Protein AF-A0A9E5DCM0-F1 (afdb_monomer)

Solvent-accessible surface area (backbone atoms only — not comparable to full-atom values): 7954 Å² total; per-residue (Å²): 121,83,63,78,53,88,68,93,76,93,45,71,64,58,54,50,54,53,49,51,60,54,56,72,69,58,55,90,96,50,77,47,52,42,49,42,57,39,66,64,73,59,65,71,55,50,57,46,36,42,68,52,81,54,99,52,40,33,62,38,37,36,25,61,72,77,73,40,78,43,38,15,77,86,39,70,65,35,53,71,50,44,64,82,73,43,90,79,61,74,75,76,43,70,64,56,57,48,50,47,54,60,70,68,75,53,92,76,53,67,62,56,46,22,72,76,66,71,37,52,75,73,52,26,50,56,50,64,79,67,110

Sequence (131 aa):
IVDNYGKSIDDKRDIIEMIQAKASTIEQNQYMSLCFISSSWDQNIKDWARTYSHQRLGFFIYDLEEDDLVYNETDENNRKFAFWHSTNGTRTKLTQIVDQLIEDEEYFDLNDVMEHSGLNLRGAKKFIDSL

Radius of gyration: 19.38 Å; Cα contacts (8 Å, |Δi|>4): 144; chains: 1; bounding box: 36×36×52 Å

Nearest PDB structures (foldseek):
  2nrx-assembly1_A  TM=3.198E-01  e=3.285E-01  Thermotoga maritima
  3hne-assembly1_B  TM=4.475E-01  e=7.687E+00  Homo sapiens
  3dzb-assembly1_A  TM=2.885E-01  e=4.545E+00  Streptococcus thermophilus LMG 18311

Mean predicted aligned error: 12.29 Å

Organism: NCBI:txid2828780

Secondary structure (DSSP, 8-state):
------S----HHHHHHHHHHHHTT--TT--EEEEEEES---HHHHHHHHH---SSEEEEEEETTTTEEEE-TT-HHHHHHHHHH-TT-----HHHHHHHHHHT-S---HHHHHHHH---HHHHHHHHTT-

Structure (mmCIF, N/CA/C/O backbone):
data_AF-A0A9E5DCM0-F1
#
_entry.id   AF-A0A9E5DCM0-F1
#
loop_
_atom_site.group_PDB
_atom_site.id
_atom_site.type_symbol
_atom_site.label_atom_id
_atom_site.label_alt_id
_atom_site.label_comp_id
_atom_site.label_asym_id
_atom_site.label_entity_id
_atom_site.label_seq_id
_atom_site.pdbx_PDB_ins_code
_atom_site.Cartn_x
_atom_site.Cartn_y
_atom_site.Cartn_z
_atom_site.occupancy
_atom_site.B_iso_or_equiv
_atom_site.auth_seq_id
_atom_site.auth_comp_id
_atom_site.auth_asym_id
_atom_site.auth_atom_id
_atom_site.pdbx_PDB_model_num
ATOM 1 N N . ILE A 1 1 ? 9.711 6.940 6.896 1.00 41.09 1 ILE A N 1
ATOM 2 C CA . ILE A 1 1 ? 10.033 6.074 8.055 1.00 41.09 1 ILE A CA 1
ATOM 3 C C . ILE A 1 1 ? 9.139 4.854 7.920 1.00 41.09 1 ILE A C 1
ATOM 5 O O . ILE A 1 1 ? 7.946 5.052 7.728 1.00 41.09 1 ILE A O 1
ATOM 9 N N . VAL A 1 2 ? 9.717 3.653 7.881 1.00 40.56 2 VAL A N 1
ATOM 10 C CA . VAL A 1 2 ? 8.983 2.381 7.794 1.00 40.56 2 VAL A CA 1
ATOM 11 C C . VAL A 1 2 ? 9.119 1.719 9.161 1.00 40.56 2 VAL A C 1
ATOM 13 O O . VAL A 1 2 ? 10.239 1.416 9.561 1.00 40.56 2 VAL A O 1
ATOM 16 N N . ASP A 1 3 ? 8.006 1.554 9.876 1.00 44.94 3 ASP A N 1
ATOM 17 C CA . ASP A 1 3 ? 7.967 0.891 11.183 1.00 44.94 3 ASP A CA 1
ATOM 18 C C . ASP A 1 3 ? 7.243 -0.454 11.042 1.00 44.94 3 ASP A C 1
ATOM 20 O O . ASP A 1 3 ? 6.042 -0.480 10.775 1.00 44.94 3 ASP A O 1
ATOM 24 N N . ASN A 1 4 ? 7.970 -1.558 11.244 1.00 46.78 4 ASN A N 1
ATOM 25 C CA . ASN A 1 4 ? 7.427 -2.918 11.223 1.00 46.78 4 ASN A CA 1
ATOM 26 C C . ASN A 1 4 ? 7.152 -3.391 12.659 1.00 46.78 4 ASN A C 1
ATOM 28 O O . ASN A 1 4 ? 8.040 -3.335 13.513 1.00 46.78 4 ASN A O 1
ATOM 32 N N . TYR A 1 5 ? 5.942 -3.884 12.925 1.00 52.78 5 TYR A N 1
ATOM 33 C CA . TYR A 1 5 ? 5.536 -4.396 14.238 1.00 52.78 5 TYR A CA 1
ATOM 34 C C . TYR A 1 5 ? 5.420 -5.925 14.221 1.00 52.78 5 TYR A C 1
ATOM 36 O O . TYR A 1 5 ? 4.686 -6.468 13.407 1.00 52.78 5 TYR A O 1
ATOM 44 N N . GLY A 1 6 ? 6.133 -6.603 15.132 1.00 44.03 6 GLY A N 1
ATOM 45 C CA . GLY A 1 6 ? 6.141 -8.069 15.297 1.00 44.03 6 GLY A CA 1
ATOM 46 C C . GLY A 1 6 ? 5.469 -8.567 16.585 1.00 44.03 6 GLY A C 1
ATOM 47 O O . GLY A 1 6 ? 5.913 -9.556 17.163 1.00 44.03 6 GLY A O 1
ATOM 48 N N . LYS A 1 7 ? 4.463 -7.850 17.099 1.00 49.34 7 LYS A N 1
ATOM 49 C CA . LYS A 1 7 ? 3.667 -8.269 18.269 1.00 49.34 7 LYS A CA 1
ATOM 50 C C . LYS A 1 7 ? 2.402 -8.974 17.761 1.00 49.34 7 LYS A C 1
ATOM 52 O O . LYS A 1 7 ? 1.882 -8.520 16.747 1.00 49.34 7 LYS A O 1
ATOM 57 N N . SER A 1 8 ? 1.915 -10.038 18.419 1.00 52.19 8 SER A N 1
ATOM 58 C CA . SER A 1 8 ? 0.633 -10.635 18.004 1.00 52.19 8 SER A CA 1
ATOM 59 C C . SER A 1 8 ? -0.462 -9.588 18.182 1.00 52.19 8 SER A C 1
ATOM 61 O O . SER A 1 8 ? -0.571 -8.954 19.235 1.00 52.19 8 SER A O 1
ATOM 63 N N . ILE A 1 9 ? -1.165 -9.312 17.091 1.00 62.19 9 ILE A N 1
ATOM 64 C CA . ILE A 1 9 ? -2.288 -8.392 17.065 1.00 62.19 9 ILE A CA 1
ATOM 65 C C . ILE A 1 9 ? -3.523 -9.268 16.931 1.00 62.19 9 ILE A C 1
ATOM 67 O O . ILE A 1 9 ? -3.850 -9.728 15.839 1.00 62.19 9 ILE A O 1
ATOM 71 N N . ASP A 1 10 ? -4.159 -9.529 18.067 1.00 61.50 10 ASP A N 1
ATOM 72 C CA . ASP A 1 10 ? -5.264 -10.486 18.153 1.00 61.50 10 ASP A CA 1
ATOM 73 C C . ASP A 1 10 ? -6.629 -9.795 17.950 1.00 61.50 10 ASP A C 1
ATOM 75 O O . ASP A 1 10 ? -7.640 -10.464 17.740 1.00 61.50 10 ASP A O 1
ATOM 79 N N . ASP A 1 11 ? -6.669 -8.454 17.981 1.00 71.19 11 ASP A N 1
ATOM 80 C CA . ASP A 1 11 ? -7.883 -7.650 17.818 1.00 71.19 11 ASP A CA 1
ATOM 81 C C . ASP A 1 11 ? -7.671 -6.475 16.841 1.00 71.19 11 ASP A C 1
ATOM 83 O O . ASP A 1 11 ? -6.696 -5.721 16.901 1.00 71.19 11 ASP A O 1
ATOM 87 N N . LYS A 1 12 ? -8.659 -6.261 15.964 1.00 78.31 12 LYS A N 1
ATOM 88 C CA . LYS A 1 12 ? -8.797 -5.078 15.101 1.00 78.31 12 LYS A CA 1
ATOM 89 C C . LYS A 1 12 ? -8.695 -3.771 15.892 1.00 78.31 12 LYS A C 1
ATOM 91 O O . LYS A 1 12 ? -8.217 -2.768 15.358 1.00 78.31 12 LYS A O 1
ATOM 96 N N . ARG A 1 13 ? -9.161 -3.747 17.142 1.00 82.88 13 ARG A N 1
ATOM 97 C CA . ARG A 1 13 ? -9.060 -2.565 18.004 1.00 82.88 13 ARG A CA 1
ATOM 98 C C . ARG A 1 13 ? -7.610 -2.143 18.240 1.00 82.88 13 ARG A C 1
ATOM 100 O O . ARG A 1 13 ? -7.318 -0.955 18.124 1.00 82.88 13 ARG A O 1
ATOM 107 N N . ASP A 1 14 ? -6.713 -3.094 18.477 1.00 83.94 14 ASP A N 1
ATOM 108 C CA . ASP A 1 14 ? -5.295 -2.809 18.703 1.00 83.94 14 ASP A CA 1
ATOM 109 C C . ASP A 1 14 ? -4.660 -2.185 17.454 1.00 83.94 14 ASP A C 1
ATOM 111 O O . ASP A 1 14 ? -3.919 -1.205 17.550 1.00 83.94 14 ASP A O 1
ATOM 115 N N . ILE A 1 15 ? -5.028 -2.677 16.263 1.00 85.62 15 ILE A N 1
ATOM 116 C CA . ILE A 1 15 ? -4.601 -2.088 14.983 1.00 85.62 15 ILE A CA 1
ATOM 117 C C . ILE A 1 15 ? -5.022 -0.621 14.897 1.00 85.62 15 ILE A C 1
ATOM 119 O O . ILE A 1 15 ? -4.214 0.244 14.557 1.00 85.62 15 ILE A O 1
ATOM 123 N N . ILE A 1 16 ? -6.285 -0.331 15.214 1.00 87.75 16 ILE A N 1
ATOM 124 C CA . ILE A 1 16 ? -6.831 1.028 15.150 1.00 87.75 16 ILE A CA 1
ATOM 125 C C . ILE A 1 16 ? -6.097 1.950 16.126 1.00 87.75 16 ILE A C 1
ATOM 127 O O . ILE A 1 16 ? -5.708 3.053 15.739 1.00 87.75 16 ILE A O 1
ATOM 131 N N . GLU A 1 17 ? -5.876 1.510 17.363 1.00 88.06 17 GLU A N 1
ATOM 132 C CA . GLU A 1 17 ? -5.172 2.298 18.378 1.00 88.06 17 GLU A CA 1
ATOM 133 C C . GLU A 1 17 ? -3.718 2.578 17.957 1.00 88.06 17 GLU A C 1
ATOM 135 O O . GLU A 1 17 ? -3.244 3.713 18.065 1.00 88.06 17 GLU A O 1
ATOM 140 N N . MET A 1 18 ? -3.028 1.594 17.372 1.00 88.00 18 MET A N 1
ATOM 141 C CA . MET A 1 18 ? -1.676 1.772 16.830 1.00 88.00 18 MET A CA 1
ATOM 142 C C . MET A 1 18 ? -1.642 2.749 15.649 1.00 88.00 18 MET A C 1
ATOM 144 O O . MET A 1 18 ? -0.770 3.623 15.594 1.00 88.00 18 MET A O 1
ATOM 148 N N . ILE A 1 19 ? -2.599 2.645 14.721 1.00 89.75 19 ILE A N 1
ATOM 149 C CA . ILE A 1 19 ? -2.722 3.579 13.595 1.00 89.75 19 ILE A CA 1
ATOM 150 C C . ILE A 1 19 ? -2.968 4.997 14.105 1.00 89.75 19 ILE A C 1
ATOM 152 O O . ILE A 1 19 ? -2.310 5.925 13.641 1.00 89.75 19 ILE A O 1
ATOM 156 N N . GLN A 1 20 ? -3.872 5.184 15.067 1.00 88.81 20 GLN A N 1
ATOM 157 C CA . GLN A 1 20 ? -4.172 6.500 15.635 1.00 88.81 20 GLN A CA 1
ATOM 158 C C . GLN A 1 20 ? -2.957 7.109 16.339 1.00 88.81 20 GLN A C 1
ATOM 160 O O . GLN A 1 20 ? -2.655 8.291 16.140 1.00 88.81 20 GLN A O 1
ATOM 165 N N . ALA A 1 21 ? -2.226 6.302 17.112 1.00 89.81 21 ALA A N 1
ATOM 166 C CA . ALA A 1 21 ? -1.003 6.735 17.775 1.00 89.81 21 ALA A CA 1
ATOM 167 C C . ALA A 1 21 ? 0.039 7.223 16.759 1.00 89.81 21 ALA A C 1
ATOM 169 O O . ALA A 1 21 ? 0.644 8.276 16.955 1.00 89.81 21 ALA A O 1
ATOM 170 N N . LYS A 1 22 ? 0.206 6.512 15.638 1.00 89.38 22 LYS A N 1
ATOM 171 C CA . LYS A 1 22 ? 1.129 6.910 14.565 1.00 89.38 22 LYS A CA 1
ATOM 172 C C . LYS A 1 22 ? 0.636 8.112 13.778 1.00 89.38 22 LYS A C 1
ATOM 174 O O . LYS A 1 22 ? 1.401 9.053 13.587 1.00 89.38 22 LYS A O 1
ATOM 179 N N . ALA A 1 23 ? -0.633 8.134 13.388 1.00 89.94 23 ALA A N 1
ATOM 180 C CA . ALA A 1 23 ? -1.237 9.240 12.653 1.00 89.94 23 ALA A CA 1
ATOM 181 C C . ALA A 1 23 ? -1.088 10.576 13.398 1.00 89.94 23 ALA A C 1
ATOM 183 O O . ALA A 1 23 ? -0.820 11.601 12.774 1.00 89.94 23 ALA A O 1
ATOM 184 N N . SER A 1 24 ? -1.176 10.550 14.731 1.00 90.12 24 SER A N 1
ATOM 185 C CA . SER A 1 24 ? -1.015 11.731 15.591 1.00 90.12 24 SER A CA 1
ATOM 186 C C . SER A 1 24 ? 0.401 12.321 15.585 1.00 90.12 24 SER A C 1
ATOM 188 O O . SER A 1 24 ? 0.580 13.471 15.972 1.00 90.12 24 SER A O 1
ATOM 190 N N . THR A 1 25 ? 1.405 11.562 15.137 1.00 92.12 25 THR A N 1
ATOM 191 C CA . THR A 1 25 ? 2.798 12.031 15.021 1.00 92.12 25 THR A CA 1
ATOM 192 C C . THR A 1 25 ? 3.136 12.634 13.658 1.00 92.12 25 THR A C 1
ATOM 194 O O . THR A 1 25 ? 4.237 13.146 13.480 1.00 92.12 25 THR A O 1
ATOM 197 N N . ILE A 1 26 ? 2.217 12.582 12.687 1.00 90.38 26 ILE A N 1
ATOM 198 C CA . ILE A 1 26 ? 2.482 13.034 11.318 1.00 90.38 26 ILE A CA 1
ATOM 199 C C . ILE A 1 26 ? 2.328 14.552 11.238 1.00 90.38 26 ILE A C 1
ATOM 201 O O . ILE A 1 26 ? 1.224 15.093 11.370 1.00 90.38 26 ILE A O 1
ATOM 205 N N . GLU A 1 27 ? 3.436 15.241 10.977 1.00 90.62 27 GLU A N 1
ATOM 206 C CA . GLU A 1 27 ? 3.445 16.694 10.833 1.00 90.62 27 GLU A CA 1
ATOM 207 C C . GLU A 1 27 ? 2.723 17.148 9.553 1.00 90.62 27 GLU A C 1
ATOM 209 O O . GLU A 1 27 ? 2.372 16.372 8.658 1.00 90.62 27 GLU A O 1
ATOM 214 N N . GLN A 1 28 ? 2.472 18.453 9.450 1.00 87.06 28 GLN A N 1
ATOM 215 C CA . GLN A 1 28 ? 1.848 19.024 8.263 1.00 87.06 28 GLN A CA 1
ATOM 216 C C . GLN A 1 28 ? 2.719 18.793 7.015 1.00 87.06 28 GLN A C 1
ATOM 218 O O . GLN A 1 28 ? 3.938 18.931 7.063 1.00 87.06 28 GLN A O 1
ATOM 223 N N . ASN A 1 29 ? 2.078 18.470 5.886 1.00 84.56 29 ASN A N 1
ATOM 224 C CA . ASN A 1 29 ? 2.719 18.153 4.598 1.00 84.56 29 ASN A CA 1
ATOM 225 C C . ASN A 1 29 ? 3.601 16.893 4.595 1.00 84.56 29 ASN A C 1
ATOM 227 O O . ASN A 1 29 ? 4.332 16.666 3.633 1.00 84.56 29 ASN A O 1
ATOM 231 N N . GLN A 1 30 ? 3.520 16.062 5.632 1.00 87.81 30 GLN A N 1
ATOM 232 C CA . GLN A 1 30 ? 4.137 14.743 5.643 1.00 87.81 30 GLN A CA 1
ATOM 233 C C . GLN A 1 30 ? 3.094 13.663 5.359 1.00 87.81 30 GLN A C 1
ATOM 235 O O . GLN A 1 30 ? 1.904 13.817 5.642 1.00 87.81 30 GLN A O 1
ATOM 240 N N . TYR A 1 31 ? 3.570 12.558 4.793 1.00 87.50 31 TYR A N 1
ATOM 241 C CA . TYR A 1 31 ? 2.795 11.346 4.588 1.00 87.50 31 TYR A CA 1
ATOM 242 C C . TYR A 1 31 ? 3.572 10.165 5.165 1.00 87.50 31 TYR A C 1
ATOM 244 O O . TYR A 1 31 ? 4.787 10.061 4.973 1.00 87.50 31 TYR A O 1
ATOM 252 N N . MET A 1 32 ? 2.881 9.282 5.878 1.00 89.69 32 MET A N 1
ATOM 253 C CA . MET A 1 32 ? 3.465 8.072 6.454 1.00 89.69 32 MET A CA 1
ATOM 254 C C . MET A 1 32 ? 2.809 6.842 5.845 1.00 89.69 32 MET A C 1
ATOM 256 O O . MET A 1 32 ? 1.615 6.839 5.587 1.00 89.69 32 MET A O 1
ATOM 260 N N . SER A 1 33 ? 3.576 5.777 5.658 1.00 90.69 33 SER A N 1
ATOM 261 C CA . SER A 1 33 ? 3.040 4.481 5.265 1.00 90.69 33 SER A CA 1
ATOM 262 C C . SER A 1 33 ? 3.348 3.469 6.357 1.00 90.69 33 SER A C 1
ATOM 264 O O . SER A 1 33 ? 4.499 3.368 6.781 1.00 90.69 33 SER A O 1
ATOM 266 N N . LEU A 1 34 ? 2.334 2.735 6.801 1.00 90.00 34 LEU A N 1
ATOM 267 C CA . LEU A 1 34 ? 2.424 1.736 7.857 1.00 90.00 34 LEU A CA 1
ATOM 268 C C . LEU A 1 34 ? 2.053 0.365 7.292 1.00 90.00 34 LEU A C 1
ATOM 270 O O . LEU A 1 34 ? 0.987 0.228 6.695 1.00 90.00 34 LEU A O 1
ATOM 274 N N . CYS A 1 35 ? 2.923 -0.624 7.488 1.00 90.12 35 CYS A N 1
ATOM 275 C CA . CYS A 1 35 ? 2.693 -1.999 7.063 1.00 90.12 35 CYS A CA 1
ATOM 276 C C . CYS A 1 35 ? 2.816 -2.936 8.263 1.00 90.12 35 CYS A C 1
ATOM 278 O O . CYS A 1 35 ? 3.838 -2.934 8.954 1.00 90.12 35 CYS A O 1
ATOM 280 N N . PHE A 1 36 ? 1.768 -3.709 8.538 1.00 88.06 36 PHE A N 1
ATOM 281 C CA . PHE A 1 36 ? 1.803 -4.752 9.561 1.00 88.06 36 PHE A CA 1
ATOM 282 C C . PHE A 1 36 ? 1.994 -6.110 8.914 1.00 88.06 36 PHE A C 1
ATOM 284 O O . PHE A 1 36 ? 1.366 -6.413 7.910 1.00 88.06 36 PHE A O 1
ATOM 291 N N . ILE A 1 37 ? 2.847 -6.937 9.506 1.00 84.50 37 ILE A N 1
ATOM 292 C CA . ILE A 1 37 ? 3.227 -8.228 8.940 1.00 84.50 37 ILE A CA 1
ATOM 293 C C . ILE A 1 37 ? 2.837 -9.304 9.946 1.00 84.50 37 ILE A C 1
ATOM 295 O O . ILE A 1 37 ? 3.199 -9.208 11.118 1.00 84.50 37 ILE A O 1
ATOM 299 N N . SER A 1 38 ? 2.108 -10.318 9.490 1.00 80.62 38 SER A N 1
ATOM 300 C CA . SER A 1 38 ? 1.728 -11.478 10.299 1.00 80.62 38 SER A CA 1
ATOM 301 C C . SER A 1 38 ? 1.908 -12.758 9.490 1.00 80.62 38 SER A C 1
ATOM 303 O O . SER A 1 38 ? 1.906 -12.716 8.260 1.00 80.62 38 SER A O 1
ATOM 305 N N . SER A 1 39 ? 2.050 -13.896 10.180 1.00 79.06 39 SER A N 1
ATOM 306 C CA . SER A 1 39 ? 2.006 -15.212 9.533 1.00 79.06 39 SER A CA 1
ATOM 307 C C . SER A 1 39 ? 0.719 -15.375 8.740 1.00 79.06 39 SER A C 1
ATOM 309 O O . SER A 1 39 ? 0.771 -15.833 7.615 1.00 79.06 39 SER A O 1
ATOM 311 N N . SER A 1 40 ? -0.398 -14.942 9.319 1.00 82.69 40 SER A N 1
ATOM 312 C CA . SER A 1 40 ? -1.689 -14.849 8.655 1.00 82.69 40 SER A CA 1
ATOM 313 C C . SER A 1 40 ? -2.567 -13.808 9.343 1.00 82.69 40 SER A C 1
ATOM 315 O O . SER A 1 40 ? -2.340 -13.451 10.508 1.00 82.69 40 SER A O 1
ATOM 317 N N . TRP A 1 41 ? -3.543 -13.281 8.609 1.00 86.94 41 TRP A N 1
ATOM 318 C CA . TRP A 1 41 ? -4.528 -12.323 9.113 1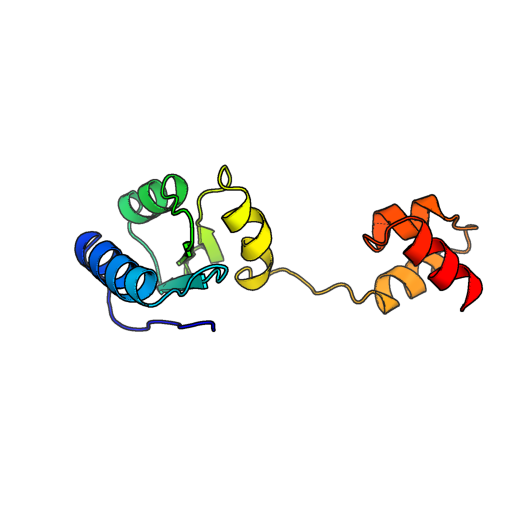.00 86.94 41 TRP A CA 1
ATOM 319 C C . TRP A 1 41 ? -5.944 -12.891 9.055 1.00 86.94 41 TRP A C 1
ATOM 321 O O . TRP A 1 41 ? -6.321 -13.556 8.093 1.00 86.94 41 TRP A O 1
ATOM 331 N N . ASP A 1 42 ? -6.765 -12.557 10.054 1.00 90.06 42 ASP A N 1
ATOM 332 C CA . ASP A 1 42 ? -8.198 -12.856 10.009 1.00 90.06 42 ASP A CA 1
ATOM 333 C C . ASP A 1 42 ? -8.866 -12.172 8.803 1.00 90.06 42 ASP A C 1
ATOM 335 O O . ASP A 1 42 ? -8.586 -11.009 8.491 1.00 90.06 42 ASP A O 1
ATOM 339 N N . GLN A 1 43 ? -9.796 -12.869 8.143 1.00 89.88 43 GLN A N 1
ATOM 340 C CA . GLN A 1 43 ? -10.461 -12.355 6.944 1.00 89.88 43 GLN A CA 1
ATOM 341 C C . GLN A 1 43 ? -11.200 -11.034 7.206 1.00 89.88 43 GLN A C 1
ATOM 343 O O . GLN A 1 43 ? -11.171 -10.143 6.359 1.00 89.88 43 GLN A O 1
ATOM 348 N N . ASN A 1 44 ? -11.800 -10.846 8.387 1.00 90.69 44 ASN A N 1
ATOM 349 C CA . ASN A 1 44 ? -12.476 -9.587 8.708 1.00 90.69 44 ASN A CA 1
ATOM 350 C C . ASN A 1 44 ? -11.484 -8.422 8.817 1.00 90.69 44 ASN A C 1
ATOM 352 O O . ASN A 1 44 ? -11.834 -7.280 8.507 1.00 90.69 44 ASN A O 1
ATOM 356 N N . ILE A 1 45 ? -10.249 -8.690 9.260 1.00 90.50 45 ILE A N 1
ATOM 357 C CA . ILE A 1 45 ? -9.169 -7.696 9.279 1.00 90.50 45 ILE A CA 1
ATOM 358 C C . ILE A 1 45 ? -8.750 -7.368 7.846 1.00 90.50 45 ILE A C 1
ATOM 360 O O . ILE A 1 45 ? -8.636 -6.184 7.525 1.00 90.50 45 ILE A O 1
ATOM 364 N N . LYS A 1 46 ? -8.599 -8.374 6.973 1.00 92.75 46 LYS A N 1
ATOM 365 C CA . LYS A 1 46 ? -8.300 -8.170 5.543 1.00 92.75 46 LYS A CA 1
ATOM 366 C C . LYS A 1 46 ? -9.366 -7.319 4.858 1.00 92.75 46 LYS A C 1
ATOM 368 O O . LYS A 1 46 ? -9.044 -6.315 4.226 1.00 92.75 46 LYS A O 1
ATOM 373 N N . ASP A 1 47 ? -10.636 -7.661 5.032 1.00 93.81 47 ASP A N 1
ATOM 374 C CA . ASP A 1 47 ? -11.755 -6.940 4.415 1.00 93.81 47 ASP A CA 1
ATOM 375 C C . ASP A 1 47 ? -11.860 -5.501 4.931 1.00 93.81 47 ASP A C 1
ATOM 377 O O . ASP A 1 47 ? -12.113 -4.560 4.174 1.00 93.81 47 ASP A O 1
ATOM 381 N N . TRP A 1 48 ? -11.591 -5.295 6.219 1.00 93.69 48 TRP A N 1
ATOM 382 C CA . TRP A 1 48 ? -11.493 -3.952 6.770 1.00 93.69 48 TRP A CA 1
ATOM 383 C C . TRP A 1 48 ? -10.290 -3.178 6.205 1.00 93.69 48 TRP A C 1
ATOM 385 O O . TRP A 1 48 ? -10.460 -2.029 5.799 1.00 93.69 48 TRP A O 1
ATOM 395 N N . ALA A 1 49 ? -9.105 -3.786 6.105 1.00 92.69 49 ALA A N 1
ATOM 396 C CA . ALA A 1 49 ? -7.917 -3.147 5.534 1.00 92.69 49 ALA A CA 1
ATOM 397 C C . ALA A 1 49 ? -8.138 -2.712 4.072 1.00 92.69 49 ALA A C 1
ATOM 399 O O . ALA A 1 49 ? -7.725 -1.615 3.693 1.00 92.69 49 ALA A O 1
ATOM 400 N N . ARG A 1 50 ? -8.879 -3.503 3.280 1.00 95.00 50 ARG A N 1
ATOM 401 C CA . ARG A 1 50 ? -9.275 -3.172 1.894 1.00 95.00 50 ARG A CA 1
ATOM 402 C C . ARG A 1 50 ? -10.200 -1.962 1.773 1.00 95.00 50 ARG A C 1
ATOM 404 O O . ARG A 1 50 ? -10.309 -1.385 0.698 1.00 95.00 50 ARG A O 1
ATOM 411 N N . THR A 1 51 ? -10.870 -1.564 2.850 1.00 94.00 51 THR A N 1
ATOM 412 C CA . THR A 1 51 ? -11.815 -0.431 2.847 1.00 94.00 51 THR A CA 1
ATOM 413 C C . THR A 1 51 ? -11.311 0.772 3.637 1.00 94.00 51 THR A C 1
ATOM 415 O O . THR A 1 51 ? -11.856 1.869 3.515 1.00 94.00 51 THR A O 1
ATOM 418 N N . TYR A 1 52 ? -10.258 0.601 4.433 1.00 92.44 52 TYR A N 1
ATOM 419 C CA . TYR A 1 52 ? -9.705 1.664 5.256 1.00 92.44 52 TYR A CA 1
ATOM 420 C C . TYR A 1 52 ? -8.962 2.709 4.410 1.00 92.44 52 TYR A C 1
ATOM 422 O O . TYR A 1 52 ? -8.221 2.386 3.484 1.00 92.44 52 TYR A O 1
ATOM 430 N N . SER A 1 53 ? -9.153 3.987 4.729 1.00 91.12 53 SER A N 1
ATOM 431 C CA . SER A 1 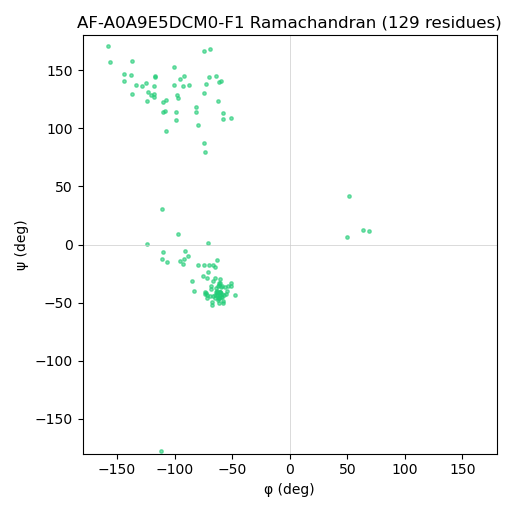53 ? -8.427 5.109 4.127 1.00 91.12 53 SER A CA 1
ATOM 432 C C . SER A 1 53 ? -8.187 6.178 5.187 1.00 91.12 53 SER A C 1
ATOM 434 O O . SER A 1 53 ? -8.999 6.374 6.096 1.00 91.12 53 SER A O 1
ATOM 436 N N . HIS A 1 54 ? -7.055 6.869 5.077 1.00 89.69 54 HIS A N 1
ATOM 437 C CA . HIS A 1 54 ? -6.694 7.968 5.957 1.00 89.69 54 HIS A CA 1
ATOM 438 C C . HIS A 1 54 ? -5.950 9.057 5.175 1.00 89.69 54 HIS A C 1
ATOM 440 O O . HIS A 1 54 ? -5.104 8.783 4.331 1.00 89.69 54 HIS A O 1
ATOM 446 N N . GLN A 1 55 ? -6.226 10.326 5.486 1.00 86.12 55 GLN A N 1
ATOM 447 C CA . GLN A 1 55 ? -5.755 11.459 4.674 1.00 86.12 55 GLN A CA 1
ATOM 448 C C . GLN A 1 55 ? -4.227 11.629 4.641 1.00 86.12 55 GLN A C 1
ATOM 450 O O . GLN A 1 55 ? -3.690 12.174 3.682 1.00 86.12 55 GLN A O 1
ATOM 455 N N . ARG A 1 56 ? -3.526 11.217 5.703 1.00 88.06 56 ARG A N 1
ATOM 456 C CA . ARG A 1 56 ? -2.070 11.422 5.868 1.00 88.06 56 ARG A CA 1
ATOM 457 C C . ARG A 1 56 ? -1.276 10.140 6.102 1.00 88.06 56 ARG A C 1
ATOM 459 O O . ARG A 1 56 ? -0.069 10.203 6.319 1.00 88.06 56 ARG A O 1
ATOM 466 N N . LEU A 1 57 ? -1.959 8.998 6.125 1.00 91.81 57 LEU A N 1
ATOM 467 C CA . LEU A 1 57 ? -1.349 7.718 6.456 1.00 91.81 57 LEU A CA 1
ATOM 468 C C . LEU A 1 57 ? -1.858 6.652 5.495 1.00 91.81 57 LEU A C 1
ATOM 470 O O . LEU A 1 57 ? -3.066 6.509 5.338 1.00 91.81 57 LEU A O 1
ATOM 474 N N . GLY A 1 58 ? -0.941 5.907 4.895 1.00 91.56 58 GLY A N 1
ATOM 475 C CA . GLY A 1 58 ? -1.254 4.709 4.133 1.00 91.56 58 GLY A CA 1
ATOM 476 C C . GLY A 1 58 ? -1.159 3.488 5.023 1.00 91.56 58 GLY A C 1
ATOM 477 O O . GLY A 1 58 ? -0.227 3.388 5.825 1.00 91.56 58 GLY A O 1
ATOM 478 N N . PHE A 1 59 ? -2.125 2.587 4.912 1.00 93.12 59 PHE A N 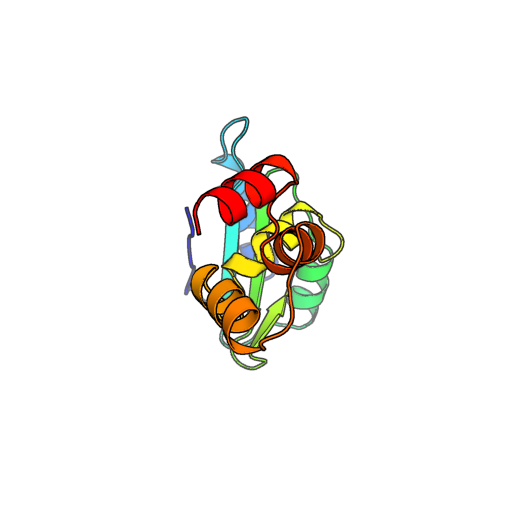1
ATOM 479 C CA . PHE A 1 59 ? -2.202 1.395 5.747 1.00 93.12 59 PHE A CA 1
ATOM 480 C C . PHE A 1 59 ? -2.221 0.142 4.885 1.00 93.12 59 PHE A C 1
ATOM 482 O O . PHE A 1 59 ? -2.997 0.040 3.935 1.00 93.12 59 PHE A O 1
ATOM 489 N N . PHE A 1 60 ? -1.358 -0.792 5.258 1.00 93.12 60 PHE A N 1
ATOM 490 C CA . PHE A 1 60 ? -1.112 -2.038 4.563 1.00 93.12 60 PHE A CA 1
ATOM 491 C C . PHE A 1 60 ? -0.998 -3.154 5.595 1.00 93.12 60 PHE A C 1
ATOM 493 O O . PHE A 1 60 ? -0.464 -2.944 6.691 1.00 93.12 60 PHE 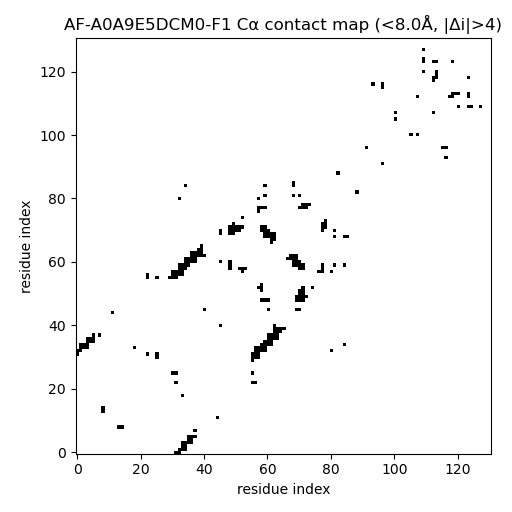A O 1
ATOM 500 N N . ILE A 1 61 ? -1.452 -4.345 5.232 1.00 91.62 61 ILE A N 1
ATOM 501 C CA . ILE A 1 61 ? -1.111 -5.565 5.955 1.00 91.62 61 ILE A CA 1
ATOM 502 C C . ILE A 1 61 ? -0.510 -6.567 4.975 1.00 91.62 61 ILE A C 1
ATOM 504 O O . ILE A 1 61 ? -0.967 -6.684 3.842 1.00 91.62 61 ILE A O 1
ATOM 508 N N . TYR A 1 62 ? 0.530 -7.262 5.412 1.00 88.19 62 TYR A N 1
ATOM 509 C CA . TYR A 1 62 ? 1.180 -8.327 4.667 1.00 88.19 62 TYR A CA 1
ATOM 510 C C . TYR A 1 62 ? 0.874 -9.659 5.341 1.00 88.19 62 TYR A C 1
ATOM 51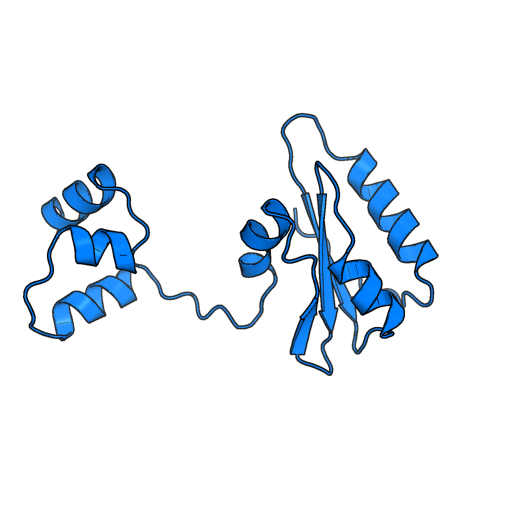2 O O . TYR A 1 62 ? 1.142 -9.826 6.539 1.00 88.19 62 TYR A O 1
ATOM 520 N N . ASP A 1 63 ? 0.294 -10.577 4.580 1.00 85.00 63 ASP A N 1
ATOM 521 C CA . ASP A 1 63 ? 0.015 -11.949 4.984 1.00 85.00 63 ASP A CA 1
ATOM 522 C C . ASP A 1 63 ? 1.118 -12.864 4.441 1.00 85.00 63 ASP A C 1
ATOM 524 O O . ASP A 1 63 ? 1.284 -12.987 3.229 1.00 85.00 63 ASP A O 1
ATOM 528 N N . LEU A 1 64 ? 1.914 -13.462 5.330 1.00 79.50 64 LEU A N 1
ATOM 529 C CA . LEU A 1 64 ? 3.033 -14.318 4.923 1.00 79.50 64 LEU A CA 1
ATOM 530 C C . LEU A 1 64 ? 2.585 -15.702 4.432 1.00 79.50 64 LEU A C 1
ATOM 532 O O . LEU A 1 64 ? 3.315 -16.318 3.661 1.00 79.50 64 LEU A O 1
ATOM 536 N N . GLU A 1 65 ? 1.444 -16.216 4.895 1.00 80.31 65 GLU A N 1
ATOM 537 C CA . GLU A 1 65 ? 0.908 -17.523 4.499 1.00 80.31 65 GLU A CA 1
ATOM 538 C C . GLU A 1 65 ? 0.350 -17.467 3.076 1.00 80.31 65 GLU A C 1
ATOM 540 O O . GLU A 1 65 ? 0.585 -18.381 2.285 1.00 80.31 65 GLU A O 1
ATOM 545 N N . GLU A 1 66 ? -0.336 -16.377 2.736 1.00 82.62 66 GLU A N 1
ATOM 546 C CA . GLU A 1 66 ? -0.868 -16.146 1.387 1.00 82.62 66 GLU A CA 1
ATOM 547 C C . GLU A 1 66 ? 0.121 -15.442 0.446 1.00 82.62 66 GLU A C 1
ATOM 549 O O . GLU A 1 66 ? -0.135 -15.375 -0.754 1.00 82.62 66 GLU A O 1
ATOM 554 N N . ASP A 1 67 ? 1.242 -14.941 0.976 1.00 80.75 67 ASP A N 1
ATOM 555 C CA . ASP A 1 67 ? 2.176 -14.051 0.272 1.00 80.75 67 ASP A CA 1
ATOM 556 C C . ASP A 1 67 ? 1.458 -12.844 -0.370 1.00 80.75 67 ASP A C 1
ATOM 558 O O . ASP A 1 67 ? 1.736 -12.455 -1.505 1.00 80.75 67 ASP A O 1
ATOM 562 N N . ASP A 1 68 ? 0.499 -12.261 0.360 1.00 86.31 68 ASP A N 1
ATOM 563 C CA . ASP A 1 68 ? -0.406 -11.222 -0.145 1.00 86.31 68 ASP A CA 1
ATOM 564 C C . ASP A 1 68 ? -0.249 -9.895 0.610 1.00 86.31 68 ASP A C 1
ATOM 566 O O . ASP A 1 68 ? -0.198 -9.840 1.845 1.00 86.31 68 ASP A O 1
ATOM 570 N N . LEU A 1 69 ? -0.220 -8.798 -0.149 1.00 89.75 69 LEU A N 1
ATOM 571 C CA . LEU A 1 69 ? -0.257 -7.438 0.380 1.00 89.75 69 LEU A CA 1
ATOM 572 C C . LEU A 1 69 ? -1.689 -6.913 0.280 1.00 89.75 69 LEU A C 1
ATOM 574 O O . LEU A 1 69 ? -2.151 -6.512 -0.788 1.00 89.75 69 LEU A O 1
ATOM 578 N N . VAL A 1 70 ? -2.363 -6.807 1.418 1.00 92.81 70 VAL A N 1
ATOM 579 C CA . VAL A 1 70 ? -3.738 -6.319 1.498 1.00 92.81 70 VAL A CA 1
ATOM 580 C C . VAL A 1 70 ? -3.758 -4.838 1.863 1.00 92.81 70 VAL A C 1
ATOM 582 O O . VAL A 1 70 ? -3.198 -4.401 2.872 1.00 92.81 70 VAL A O 1
ATOM 585 N N . TYR A 1 71 ? -4.446 -4.049 1.044 1.00 94.44 71 TYR A N 1
ATOM 586 C CA . TYR A 1 71 ? -4.638 -2.615 1.240 1.00 94.44 71 TYR A CA 1
ATOM 587 C C . TYR A 1 71 ? -5.873 -2.133 0.477 1.00 94.44 71 TYR A C 1
ATOM 589 O O . TYR A 1 71 ? -6.464 -2.859 -0.321 1.00 94.44 71 TYR A O 1
ATOM 597 N N . ASN A 1 72 ? -6.278 -0.888 0.717 1.00 95.19 72 ASN A N 1
ATOM 598 C CA . ASN A 1 72 ? -7.351 -0.266 -0.049 1.00 95.19 72 ASN A CA 1
ATOM 599 C C . ASN A 1 72 ? -6.848 0.239 -1.410 1.00 95.19 72 ASN A C 1
ATOM 601 O O . ASN A 1 72 ? -6.235 1.304 -1.491 1.00 95.19 72 ASN A O 1
ATOM 605 N N . GLU A 1 73 ? -7.149 -0.499 -2.477 1.00 90.56 73 GLU A N 1
ATOM 606 C CA . GLU A 1 73 ? -6.770 -0.179 -3.863 1.00 90.56 73 GLU A CA 1
ATOM 607 C C . GLU A 1 73 ? -7.507 1.035 -4.454 1.00 90.56 73 GLU A C 1
ATOM 609 O O . GLU A 1 73 ? -7.079 1.621 -5.453 1.00 90.56 73 GLU A O 1
ATOM 614 N N . THR A 1 74 ? -8.626 1.442 -3.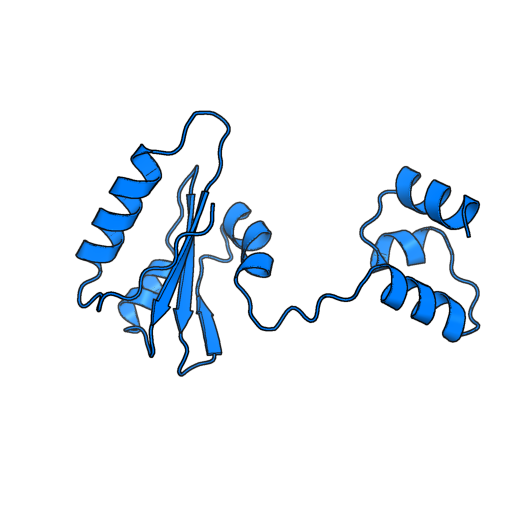851 1.00 91.69 74 THR A N 1
ATOM 615 C CA . THR A 1 74 ? -9.360 2.637 -4.292 1.00 91.69 74 THR A CA 1
ATOM 616 C C . THR A 1 74 ? -8.718 3.928 -3.782 1.00 91.69 74 THR A C 1
ATOM 618 O O . THR A 1 74 ? -8.947 4.993 -4.357 1.00 91.69 74 THR A O 1
ATOM 621 N N . ASP A 1 75 ? -7.863 3.836 -2.757 1.00 89.69 75 ASP A N 1
ATOM 622 C CA . ASP A 1 75 ? -7.099 4.960 -2.223 1.00 89.69 75 ASP A CA 1
ATOM 623 C C . ASP A 1 75 ? -5.850 5.225 -3.078 1.00 89.69 75 ASP A C 1
ATOM 625 O O . ASP A 1 75 ? -4.952 4.390 -3.220 1.00 89.69 75 ASP A O 1
ATOM 629 N N . GLU A 1 76 ? -5.787 6.420 -3.668 1.00 86.19 76 GLU A N 1
ATOM 630 C CA . GLU A 1 76 ? -4.705 6.793 -4.580 1.00 86.19 76 GLU A CA 1
ATOM 631 C C . GLU A 1 76 ? -3.332 6.801 -3.896 1.00 86.19 76 GLU A C 1
ATOM 633 O O . GLU A 1 76 ? -2.333 6.438 -4.524 1.00 86.19 76 GLU A O 1
ATOM 638 N N . ASN A 1 77 ? -3.263 7.196 -2.622 1.00 85.44 77 ASN A N 1
ATOM 639 C CA . ASN A 1 77 ? -1.997 7.216 -1.903 1.00 85.44 77 ASN A CA 1
ATOM 640 C C . ASN A 1 77 ? -1.545 5.791 -1.596 1.00 85.44 77 ASN A C 1
ATOM 642 O O . ASN A 1 77 ? -0.385 5.464 -1.844 1.00 85.44 77 ASN A O 1
ATOM 646 N N . ASN A 1 78 ? -2.452 4.917 -1.155 1.00 88.19 78 ASN A N 1
ATOM 647 C CA . ASN A 1 78 ? -2.106 3.522 -0.914 1.00 88.19 78 ASN A CA 1
ATOM 648 C C . ASN A 1 78 ? -1.570 2.849 -2.180 1.00 88.19 78 ASN A C 1
ATOM 650 O O . ASN A 1 78 ? -0.511 2.234 -2.126 1.00 88.19 78 ASN A O 1
ATOM 654 N N . ARG A 1 79 ? -2.206 3.037 -3.344 1.00 86.62 79 ARG A N 1
ATOM 655 C CA . ARG A 1 79 ? -1.675 2.500 -4.613 1.00 86.62 79 ARG A CA 1
ATOM 656 C C . ARG A 1 79 ? -0.259 2.982 -4.921 1.00 86.62 79 ARG A C 1
ATOM 658 O O . ARG A 1 79 ? 0.582 2.186 -5.325 1.00 86.62 79 ARG A O 1
ATOM 665 N N . LYS A 1 80 ? 0.023 4.276 -4.718 1.00 82.69 80 LYS A N 1
ATOM 666 C CA . LYS A 1 80 ? 1.368 4.842 -4.938 1.00 82.69 80 LYS A CA 1
ATOM 667 C C . LYS A 1 80 ? 2.410 4.197 -4.030 1.00 82.69 80 LYS A C 1
ATOM 669 O O . LYS A 1 80 ? 3.559 4.047 -4.441 1.00 82.69 80 LYS A O 1
ATOM 674 N N . PHE A 1 81 ? 2.022 3.840 -2.806 1.00 82.69 81 PHE A N 1
ATOM 675 C 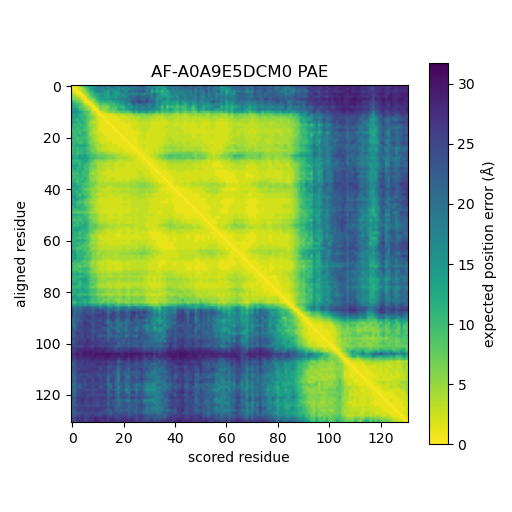CA . PHE A 1 81 ? 2.943 3.287 -1.820 1.00 82.69 81 PHE A CA 1
ATOM 676 C C . PHE A 1 81 ? 2.970 1.755 -1.755 1.00 82.69 81 PHE A C 1
ATOM 678 O O . PHE A 1 81 ? 3.938 1.216 -1.224 1.00 82.69 81 PHE A O 1
ATOM 685 N N . ALA A 1 82 ? 1.996 1.061 -2.349 1.00 84.94 82 ALA A N 1
ATOM 686 C CA . ALA A 1 82 ? 1.896 -0.401 -2.368 1.00 84.94 82 ALA A CA 1
ATOM 687 C C . ALA A 1 82 ? 3.164 -1.067 -2.914 1.00 84.94 82 ALA A C 1
ATOM 689 O O . ALA A 1 82 ? 3.657 -2.029 -2.331 1.00 84.94 82 ALA A O 1
ATOM 690 N N . PHE A 1 83 ? 3.756 -0.484 -3.962 1.00 77.81 83 PHE A N 1
ATOM 691 C CA . PHE A 1 83 ? 5.020 -0.945 -4.540 1.00 77.81 83 PHE A CA 1
ATOM 692 C C . PHE A 1 83 ? 6.154 -1.069 -3.507 1.00 77.81 83 PHE A C 1
ATOM 694 O O . PHE A 1 83 ? 6.975 -1.977 -3.594 1.00 77.81 83 PHE A O 1
ATOM 701 N N . TRP A 1 84 ? 6.213 -0.174 -2.515 1.00 75.25 84 TRP A N 1
ATOM 702 C CA . TRP A 1 84 ? 7.269 -0.200 -1.496 1.00 75.25 84 TRP A CA 1
ATOM 703 C C . TRP A 1 84 ? 7.091 -1.314 -0.463 1.00 75.25 84 TRP A C 1
ATOM 705 O O . TRP A 1 84 ? 8.051 -1.634 0.235 1.00 75.25 84 TRP A O 1
ATOM 715 N N . HIS A 1 85 ? 5.887 -1.881 -0.361 1.00 78.56 85 HIS A N 1
ATOM 716 C CA . HIS A 1 85 ? 5.551 -2.949 0.587 1.00 78.56 85 HIS A CA 1
ATOM 717 C C . HIS A 1 85 ? 5.389 -4.313 -0.080 1.00 78.56 85 HIS A C 1
ATOM 719 O O . HIS A 1 85 ? 5.404 -5.324 0.614 1.00 78.56 85 HIS A O 1
ATOM 725 N N . SER A 1 86 ? 5.259 -4.365 -1.408 1.00 71.31 86 SER A N 1
ATOM 726 C CA . SER A 1 86 ? 5.217 -5.622 -2.152 1.00 71.31 86 SER A CA 1
ATOM 727 C C . SER A 1 86 ? 6.609 -6.253 -2.252 1.00 71.31 86 SER A C 1
ATOM 729 O O . SER A 1 86 ? 7.561 -5.602 -2.683 1.00 71.31 86 SER A O 1
ATOM 731 N N . THR A 1 87 ? 6.716 -7.536 -1.918 1.00 62.41 87 THR A N 1
ATOM 732 C CA . THR A 1 87 ? 7.934 -8.362 -2.044 1.00 62.41 87 THR A CA 1
ATOM 733 C C . THR A 1 87 ? 8.288 -8.697 -3.498 1.00 62.41 87 THR A C 1
ATOM 735 O O . THR A 1 87 ? 9.458 -8.916 -3.805 1.00 62.41 87 THR A O 1
ATOM 738 N N . ASN A 1 88 ? 7.301 -8.669 -4.403 1.00 54.41 88 ASN A N 1
ATOM 739 C CA . ASN A 1 88 ? 7.417 -9.145 -5.789 1.00 54.41 88 ASN A CA 1
ATOM 740 C C . ASN A 1 88 ? 7.697 -8.061 -6.840 1.00 54.41 88 ASN A C 1
ATOM 742 O O . ASN A 1 88 ? 7.700 -8.335 -8.042 1.00 54.41 88 ASN A O 1
ATOM 746 N N . GLY A 1 89 ? 7.991 -6.831 -6.424 1.00 52.81 89 GLY A N 1
ATOM 747 C CA . GLY A 1 89 ? 8.519 -5.834 -7.343 1.00 52.81 89 GLY A CA 1
ATOM 748 C C . GLY A 1 89 ? 9.971 -6.154 -7.685 1.00 52.81 89 GLY A C 1
ATOM 749 O O . GLY A 1 89 ? 10.868 -5.530 -7.117 1.00 52.81 89 GLY A O 1
ATOM 750 N N . THR A 1 90 ? 10.238 -7.098 -8.599 1.00 50.06 90 THR A N 1
ATOM 751 C CA . THR A 1 90 ? 11.553 -7.170 -9.255 1.00 50.06 90 THR A CA 1
ATOM 752 C C . THR A 1 90 ? 11.828 -5.771 -9.776 1.00 50.06 90 THR A C 1
ATOM 754 O O . THR A 1 90 ? 11.119 -5.270 -10.646 1.00 50.06 90 THR A O 1
ATOM 757 N N . ARG A 1 91 ? 12.777 -5.074 -9.148 1.00 52.28 91 ARG A N 1
ATOM 758 C CA . ARG A 1 91 ? 13.039 -3.676 -9.459 1.00 52.28 91 ARG A CA 1
ATOM 759 C C . ARG A 1 91 ? 13.769 -3.657 -10.788 1.00 52.28 91 ARG A C 1
ATOM 761 O O . ARG A 1 91 ? 14.999 -3.695 -10.790 1.00 52.28 91 ARG A O 1
ATOM 768 N N . THR A 1 92 ? 13.021 -3.630 -11.889 1.00 55.00 92 THR A N 1
ATOM 769 C CA . THR A 1 92 ? 13.598 -3.452 -13.216 1.00 55.00 92 THR A CA 1
ATOM 770 C C . THR A 1 92 ? 14.346 -2.135 -13.177 1.00 55.00 92 THR A C 1
ATOM 772 O O . THR A 1 92 ? 13.768 -1.056 -13.013 1.00 55.00 92 THR A O 1
ATOM 775 N N . LYS A 1 93 ? 15.673 -2.226 -13.172 1.00 60.00 93 LYS A N 1
ATOM 776 C CA . LYS A 1 93 ? 16.514 -1.039 -13.177 1.00 60.00 93 LYS A CA 1
ATOM 777 C C . LYS A 1 93 ? 16.253 -0.332 -14.489 1.00 60.00 93 LYS A C 1
ATOM 779 O O . LYS A 1 93 ? 16.121 -0.985 -15.516 1.00 60.00 93 LYS A O 1
ATOM 784 N N . LEU A 1 94 ? 16.280 0.995 -14.468 1.00 61.28 94 LEU A N 1
ATOM 785 C CA . LEU A 1 94 ? 16.233 1.767 -15.703 1.00 61.28 94 LEU A CA 1
ATOM 786 C C . LEU A 1 94 ? 17.295 1.277 -16.704 1.00 61.28 94 LEU A C 1
ATOM 788 O O . LEU A 1 94 ? 17.009 1.192 -17.884 1.00 61.28 94 LEU A O 1
ATOM 792 N N . THR A 1 95 ? 18.469 0.853 -16.221 1.00 66.56 95 THR A N 1
ATOM 793 C CA . THR A 1 95 ? 19.497 0.226 -17.062 1.00 66.56 95 THR A CA 1
ATOM 794 C C . THR A 1 95 ? 19.012 -1.051 -17.738 1.00 66.56 95 THR A C 1
ATOM 796 O O . THR A 1 95 ? 19.260 -1.206 -18.909 1.00 66.56 95 THR A O 1
ATOM 799 N N . GLN A 1 96 ? 18.258 -1.921 -17.059 1.00 64.88 96 GLN A N 1
ATOM 800 C CA . GLN A 1 96 ? 17.733 -3.155 -17.660 1.00 64.88 96 GLN A CA 1
ATOM 801 C C . GLN A 1 96 ? 16.664 -2.877 -18.721 1.00 64.88 96 GLN A C 1
ATOM 803 O O . GLN A 1 96 ? 16.609 -3.577 -19.719 1.00 64.88 96 GLN A O 1
ATOM 808 N N . ILE A 1 97 ? 15.841 -1.846 -18.513 1.00 69.50 97 ILE A N 1
ATOM 809 C CA . ILE A 1 97 ? 14.859 -1.387 -19.508 1.00 69.50 97 ILE A CA 1
ATOM 810 C C . ILE A 1 97 ? 15.581 -0.868 -20.754 1.00 69.50 97 ILE A C 1
ATOM 812 O O . ILE A 1 97 ? 15.173 -1.128 -21.876 1.00 69.50 97 ILE A O 1
ATOM 816 N N . VAL A 1 98 ? 16.678 -0.145 -20.547 1.00 68.88 98 VAL A N 1
ATOM 817 C CA . VAL A 1 98 ? 17.489 0.450 -21.614 1.00 68.88 98 VAL A CA 1
ATOM 818 C C . VAL A 1 98 ? 18.306 -0.607 -22.344 1.00 68.88 98 VAL A C 1
ATOM 820 O O . VAL A 1 98 ? 18.344 -0.590 -23.564 1.00 68.88 98 VAL A O 1
ATOM 823 N N . ASP A 1 99 ? 18.907 -1.542 -21.612 1.00 72.19 99 ASP A N 1
ATOM 824 C CA . ASP A 1 99 ? 19.637 -2.674 -22.173 1.00 72.19 99 ASP A CA 1
ATOM 825 C C . ASP A 1 99 ? 18.688 -3.525 -23.032 1.00 72.19 99 ASP A C 1
ATOM 827 O O . ASP A 1 99 ? 19.057 -3.868 -24.143 1.00 72.19 99 ASP A O 1
ATOM 831 N N . GLN A 1 100 ? 17.441 -3.760 -22.596 1.00 71.44 100 GLN A N 1
ATOM 832 C CA . GLN A 1 100 ? 16.417 -4.428 -23.417 1.00 71.44 100 GLN A CA 1
ATOM 833 C C . GLN A 1 100 ? 16.068 -3.646 -24.689 1.00 71.44 100 GLN A C 1
ATOM 835 O O . GLN A 1 100 ? 16.085 -4.217 -25.772 1.00 71.44 100 GLN A O 1
ATOM 840 N N . LEU A 1 101 ? 15.823 -2.335 -24.582 1.00 70.38 101 LEU A N 1
ATOM 841 C CA . LEU A 1 101 ? 15.553 -1.488 -25.753 1.00 70.38 101 LEU A CA 1
ATOM 842 C C . LEU A 1 101 ? 16.725 -1.467 -26.753 1.00 70.38 101 LEU A C 1
ATOM 844 O O . LEU A 1 101 ? 16.507 -1.286 -27.945 1.00 70.38 101 LEU A O 1
ATOM 848 N N . ILE A 1 102 ? 17.966 -1.630 -26.282 1.00 71.12 102 ILE A N 1
ATOM 849 C CA . ILE A 1 102 ? 19.169 -1.684 -27.126 1.00 71.12 102 ILE A CA 1
ATOM 850 C C . ILE A 1 102 ? 19.394 -3.094 -27.703 1.00 71.12 102 ILE A C 1
ATOM 852 O O . ILE A 1 102 ? 19.802 -3.214 -28.858 1.00 71.12 102 ILE A O 1
ATOM 856 N N . GLU A 1 103 ? 19.166 -4.150 -26.915 1.00 70.25 103 GLU A N 1
ATOM 857 C CA . GLU A 1 103 ? 19.377 -5.557 -27.296 1.00 70.25 103 GLU A CA 1
ATOM 858 C C . GLU A 1 103 ? 18.338 -6.074 -28.298 1.00 70.25 103 GLU A C 1
ATOM 860 O O . GLU A 1 103 ? 18.677 -6.933 -29.111 1.00 70.25 103 GLU A O 1
ATOM 865 N N . ASP A 1 104 ? 17.115 -5.536 -28.294 1.00 67.25 104 ASP A N 1
ATOM 866 C CA . ASP A 1 104 ? 16.041 -5.960 -29.204 1.00 67.25 104 ASP A CA 1
ATOM 867 C C . ASP A 1 104 ? 16.265 -5.529 -30.680 1.00 67.25 104 ASP A C 1
ATOM 869 O O . ASP A 1 104 ? 15.441 -5.841 -31.536 1.00 67.25 104 ASP A O 1
ATOM 873 N N . GLU A 1 105 ? 17.382 -4.854 -31.008 1.00 55.03 105 GLU A N 1
ATOM 874 C CA . GLU A 1 105 ? 17.800 -4.368 -32.348 1.00 55.03 105 GLU A CA 1
ATOM 875 C C . GLU A 1 105 ? 16.743 -3.566 -33.151 1.00 55.03 105 GLU A C 1
ATOM 877 O O . GLU A 1 105 ? 16.989 -3.171 -34.296 1.00 55.03 105 GLU A O 1
ATOM 882 N N . GLU A 1 106 ? 15.588 -3.251 -32.567 1.00 59.53 106 GLU A N 1
ATOM 883 C CA . GLU A 1 106 ? 14.594 -2.349 -33.137 1.00 59.53 106 GLU A CA 1
ATOM 884 C C . GLU A 1 106 ? 14.892 -0.900 -32.736 1.00 59.53 106 GLU A C 1
ATOM 886 O O . GLU A 1 106 ? 15.243 -0.581 -31.601 1.00 59.53 106 GLU A O 1
ATOM 891 N N . TYR A 1 107 ? 14.767 0.013 -33.700 1.00 68.69 107 TYR A N 1
ATOM 892 C CA . TYR A 1 107 ? 14.835 1.443 -33.428 1.00 68.69 107 TYR A CA 1
ATOM 893 C C . TYR A 1 107 ? 13.758 1.817 -32.403 1.00 68.69 107 TYR A C 1
ATOM 895 O O . TYR A 1 107 ? 12.577 1.774 -32.735 1.00 68.69 107 TYR A O 1
ATOM 903 N N . PHE A 1 108 ? 14.165 2.228 -31.203 1.00 71.56 108 PHE A N 1
ATOM 904 C CA . PHE A 1 108 ? 13.259 2.790 -30.204 1.00 71.56 108 PHE A CA 1
ATOM 905 C C . PHE A 1 108 ? 13.194 4.316 -30.325 1.00 71.56 108 PHE A C 1
ATOM 907 O O . PHE A 1 108 ? 14.186 4.989 -30.636 1.00 71.56 108 PHE A O 1
ATOM 914 N N . ASP A 1 109 ? 12.019 4.880 -30.074 1.00 79.81 109 ASP A N 1
ATOM 915 C CA . ASP A 1 109 ? 11.765 6.311 -30.119 1.00 79.81 109 ASP A CA 1
ATOM 916 C C . ASP A 1 109 ? 11.484 6.914 -28.729 1.00 79.81 109 ASP A C 1
ATOM 918 O O . ASP A 1 109 ? 11.592 6.287 -27.673 1.00 79.81 109 ASP A O 1
ATOM 922 N N . LEU A 1 110 ? 11.192 8.215 -28.716 1.00 81.94 110 LEU A N 1
ATOM 923 C CA . LEU A 1 110 ? 10.920 8.966 -27.492 1.00 81.94 110 LEU A CA 1
ATOM 924 C C . LEU A 1 110 ? 9.713 8.433 -26.711 1.00 81.94 110 LEU A C 1
ATOM 926 O O . LEU A 1 110 ? 9.714 8.530 -25.483 1.00 81.94 110 LEU A O 1
ATOM 930 N N . ASN A 1 111 ? 8.697 7.915 -27.396 1.00 80.69 111 ASN A N 1
ATOM 931 C CA . ASN A 1 111 ? 7.504 7.364 -26.766 1.00 80.69 111 ASN A CA 1
ATOM 932 C C . ASN A 1 111 ? 7.822 6.029 -26.100 1.00 80.69 111 ASN A C 1
ATOM 934 O O . ASN A 1 111 ? 7.428 5.855 -24.950 1.00 80.69 111 ASN A O 1
ATOM 938 N N . ASP A 1 112 ? 8.614 5.174 -26.750 1.00 77.06 112 ASP A N 1
ATOM 939 C CA . ASP A 1 112 ? 9.045 3.889 -26.184 1.00 77.06 112 ASP A CA 1
ATOM 940 C C . ASP A 1 112 ? 9.819 4.114 -24.878 1.00 77.06 112 ASP A C 1
ATOM 942 O O . ASP A 1 112 ? 9.529 3.525 -23.832 1.00 77.06 112 ASP A O 1
ATOM 946 N N . VAL A 1 113 ? 10.746 5.079 -24.882 1.00 78.25 113 VAL A N 1
ATOM 947 C CA . VAL A 1 113 ? 11.478 5.458 -23.667 1.00 78.25 113 VAL A CA 1
ATOM 948 C C . VAL A 1 113 ? 10.523 5.981 -22.600 1.00 78.25 113 VAL A C 1
ATOM 950 O O . VAL A 1 113 ? 10.645 5.586 -21.444 1.00 78.25 113 VAL A O 1
ATOM 953 N N . MET A 1 114 ? 9.577 6.862 -22.928 1.00 79.00 114 MET A N 1
ATOM 954 C CA . MET A 1 114 ? 8.631 7.405 -21.943 1.00 79.00 114 MET A CA 1
ATOM 955 C C . MET A 1 114 ? 7.731 6.325 -21.330 1.00 79.00 114 MET A C 1
ATOM 957 O O . MET A 1 114 ? 7.532 6.328 -20.113 1.00 79.00 114 MET A O 1
ATOM 961 N N . GLU A 1 115 ? 7.212 5.415 -22.152 1.00 78.44 115 GLU A N 1
ATOM 962 C CA . GLU A 1 115 ? 6.308 4.337 -21.748 1.00 78.44 115 GLU A CA 1
ATOM 963 C C . GLU A 1 115 ? 7.001 3.351 -20.809 1.00 78.44 115 GLU A C 1
ATOM 965 O O . GLU A 1 115 ? 6.476 3.039 -19.738 1.00 78.44 115 GLU A O 1
ATOM 970 N N . HIS A 1 116 ? 8.220 2.934 -21.151 1.00 71.19 116 HIS A N 1
ATOM 971 C CA . HIS A 1 116 ? 8.926 1.915 -20.383 1.00 71.19 116 HIS A CA 1
ATOM 972 C C . HIS A 1 116 ? 9.695 2.479 -19.180 1.00 71.19 116 HIS A C 1
ATOM 974 O O . HIS A 1 116 ? 9.802 1.811 -18.155 1.00 71.19 116 HIS A O 1
ATOM 980 N N . SER A 1 117 ? 10.203 3.714 -19.243 1.00 69.62 117 SER A N 1
ATOM 981 C CA . SER A 1 117 ? 10.977 4.312 -18.136 1.00 69.62 117 SER A CA 1
ATOM 982 C C . SER A 1 117 ? 10.149 5.131 -17.142 1.00 69.62 117 SER A C 1
ATOM 984 O O . SER A 1 117 ? 10.646 5.474 -16.064 1.00 69.62 117 SER A O 1
ATOM 986 N N . GLY A 1 118 ? 8.927 5.525 -17.513 1.00 71.88 118 GLY A N 1
ATOM 987 C CA . GLY A 1 118 ? 8.129 6.500 -16.766 1.00 71.88 118 GLY A CA 1
ATOM 988 C C . GLY A 1 118 ? 8.692 7.929 -16.805 1.00 71.88 118 GLY A C 1
ATOM 989 O O . GLY A 1 118 ? 8.254 8.792 -16.036 1.00 71.88 118 GLY A O 1
ATOM 990 N N . LEU A 1 119 ? 9.675 8.213 -17.669 1.00 78.62 119 LEU A N 1
ATOM 991 C CA . LEU A 1 119 ? 10.174 9.568 -17.886 1.00 78.62 119 LEU A CA 1
ATOM 992 C C . LEU A 1 119 ? 9.123 10.413 -18.615 1.00 78.62 119 LEU A C 1
ATOM 994 O O . LEU A 1 119 ? 8.434 9.965 -19.522 1.00 78.62 119 LEU A O 1
ATOM 998 N N . ASN A 1 120 ? 9.041 11.695 -18.259 1.00 75.81 120 ASN A N 1
ATOM 999 C CA . ASN A 1 120 ? 8.306 12.660 -19.078 1.00 75.81 120 ASN A CA 1
ATOM 1000 C C . ASN A 1 120 ? 9.101 13.020 -20.345 1.00 75.81 120 ASN A C 1
ATOM 1002 O O . ASN A 1 120 ? 10.311 12.814 -20.393 1.00 75.81 120 ASN A O 1
ATOM 1006 N N . LEU A 1 121 ? 8.451 13.662 -21.322 1.00 82.75 121 LEU A N 1
ATOM 1007 C CA . LEU A 1 121 ? 9.054 14.047 -22.608 1.00 82.75 121 LEU A CA 1
ATOM 1008 C C . LEU A 1 121 ? 10.418 14.737 -22.475 1.00 82.75 121 LEU A C 1
ATOM 1010 O O . LEU A 1 121 ? 11.358 14.436 -23.204 1.00 82.75 121 LEU A O 1
ATOM 1014 N N . ARG A 1 122 ? 10.551 15.666 -21.521 1.00 84.50 122 ARG A N 1
ATOM 1015 C CA . ARG A 1 122 ? 11.812 16.382 -21.292 1.00 84.50 122 ARG A CA 1
ATOM 1016 C C . ARG A 1 122 ? 12.899 15.456 -20.740 1.00 84.50 122 ARG A C 1
ATOM 1018 O O . ARG A 1 122 ? 14.065 15.630 -21.081 1.00 84.50 122 ARG A O 1
ATOM 1025 N N . GLY A 1 123 ? 12.524 14.532 -19.859 1.00 78.94 123 GLY A N 1
ATOM 1026 C CA . GLY A 1 123 ? 13.404 13.513 -19.296 1.00 78.94 123 GLY A CA 1
ATOM 1027 C C . GLY A 1 123 ? 13.846 12.502 -20.348 1.00 78.94 123 GLY A C 1
ATOM 1028 O O . GLY A 1 123 ? 15.043 12.308 -20.507 1.00 78.94 123 GLY A O 1
ATOM 1029 N N .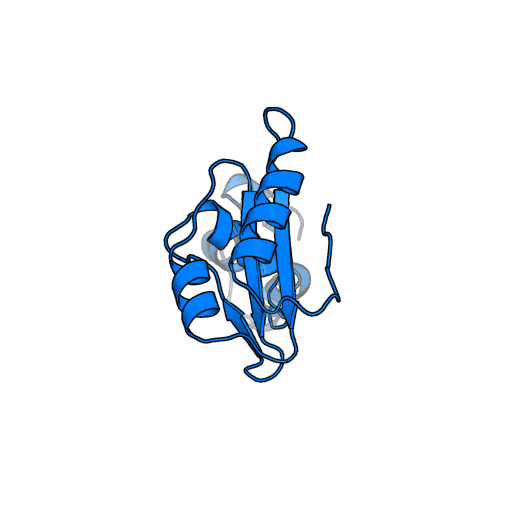 ALA A 1 124 ? 12.903 11.951 -21.111 1.00 82.19 124 ALA A N 1
ATOM 1030 C CA . ALA A 1 124 ? 13.171 11.002 -22.188 1.00 82.19 124 ALA A CA 1
ATOM 1031 C C . ALA A 1 124 ? 14.055 11.615 -23.282 1.00 82.19 124 ALA A C 1
ATOM 1033 O O . ALA A 1 124 ? 15.020 10.994 -23.709 1.00 82.19 124 ALA A O 1
ATOM 1034 N N . LYS A 1 125 ? 13.818 12.882 -23.651 1.00 85.19 125 LYS A N 1
ATOM 1035 C CA . LYS A 1 125 ? 14.658 13.586 -24.631 1.00 85.19 125 LYS A CA 1
ATOM 1036 C C . LYS A 1 125 ? 16.103 13.710 -24.161 1.00 85.19 125 LYS A C 1
ATOM 1038 O O . LYS A 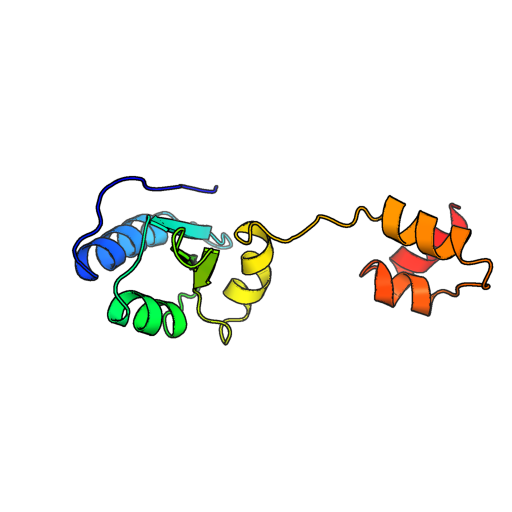1 125 ? 17.016 13.334 -24.877 1.00 85.19 125 LYS A O 1
ATOM 1043 N N . LYS A 1 126 ? 16.302 14.188 -22.928 1.00 82.12 126 LYS A N 1
ATOM 1044 C CA . LYS A 1 126 ? 17.644 14.281 -22.335 1.00 82.12 126 LYS A CA 1
ATOM 1045 C C . LYS A 1 126 ? 18.323 12.924 -22.202 1.00 82.12 126 LYS A C 1
ATOM 1047 O O . LYS A 1 126 ? 19.541 12.875 -22.264 1.00 82.12 126 LYS A O 1
ATOM 1052 N N . PHE A 1 127 ? 17.541 11.878 -21.954 1.00 78.06 127 PHE A N 1
ATOM 1053 C CA . PHE A 1 127 ? 18.033 10.522 -21.798 1.00 78.06 127 PHE A CA 1
ATOM 1054 C C . PHE A 1 127 ? 18.582 9.982 -23.125 1.00 78.06 127 PHE A C 1
ATOM 1056 O O . PHE A 1 127 ? 19.748 9.605 -23.168 1.00 78.06 127 PHE A O 1
ATOM 1063 N N . ILE A 1 128 ? 17.802 10.064 -24.210 1.00 78.00 128 ILE A N 1
ATOM 1064 C CA . ILE A 1 128 ? 18.246 9.685 -25.563 1.00 78.00 128 ILE A CA 1
ATOM 1065 C C . ILE A 1 128 ? 19.438 10.530 -26.019 1.00 78.00 128 ILE A C 1
ATOM 1067 O O . ILE A 1 128 ? 20.406 9.983 -26.525 1.00 78.00 128 ILE A O 1
ATOM 1071 N N . ASP A 1 129 ? 19.409 11.845 -25.780 1.00 79.88 129 ASP A N 1
ATOM 1072 C CA . ASP A 1 129 ? 20.512 12.749 -26.141 1.00 79.88 129 ASP A CA 1
ATOM 1073 C C . ASP A 1 129 ? 21.828 12.436 -25.383 1.00 79.88 129 ASP A C 1
ATOM 1075 O O . ASP A 1 129 ? 22.872 12.997 -25.717 1.00 79.88 129 ASP A O 1
ATOM 1079 N N . SER A 1 130 ? 21.777 11.613 -24.325 1.00 69.81 130 SER A N 1
ATOM 1080 C CA . SER A 1 130 ? 22.916 11.269 -23.458 1.00 69.81 130 SER A CA 1
ATOM 1081 C C . SER A 1 130 ? 23.424 9.830 -23.585 1.00 69.81 130 SER A C 1
ATOM 1083 O O . SER A 1 130 ? 24.424 9.508 -22.938 1.00 69.81 130 SER A O 1
ATOM 1085 N N . LEU A 1 131 ? 22.728 8.991 -24.359 1.00 68.31 131 LEU A N 1
ATOM 1086 C CA . LEU A 1 131 ? 23.178 7.655 -24.763 1.00 68.31 131 LEU A CA 1
ATOM 1087 C C . LEU A 1 131 ? 24.261 7.768 -25.846 1.00 68.31 131 LEU A C 1
ATOM 1089 O O . LEU A 1 131 ? 25.224 6.974 -25.772 1.00 68.31 131 LEU A O 1
#

pLDDT: mean 78.83, std 13.45, range [40.56, 95.19]

Foldseek 3Di:
DEDEDDDDDPDPVVVVVVVVVVVVPADPPAAEEYEYEDCADDVVSLVVQLVDDDDRYFYWYAHNPVLDIGHNPVDPVNVVCVLVVRPPCPPCPLVNLVVVCVVVPDDDDLVSSCVSVVDDSVRSVVVVVVD